Protein AF-A0A7S3S492-F1 (afdb_monomer)

InterPro domains:
  IPR001537 tRNA/rRNA methyltransferase, SpoU type [PF00588] (1-42)
  IPR029026 tRNA (guanine-N1-)-methyltransferase, N-terminal [G3DSA:3.40.1280.10] (1-70)
  IPR029028 Alpha/beta knot methyltransferases [SSF75217] (1-48)
  IPR051259 Ribosomal RNA Methyltransferase [PTHR43191] (1-69)

Sequence (103 aa):
GNEGQGLTPPQLAVCDEFVYVPQHSPATASLNVNAACAIVLHHF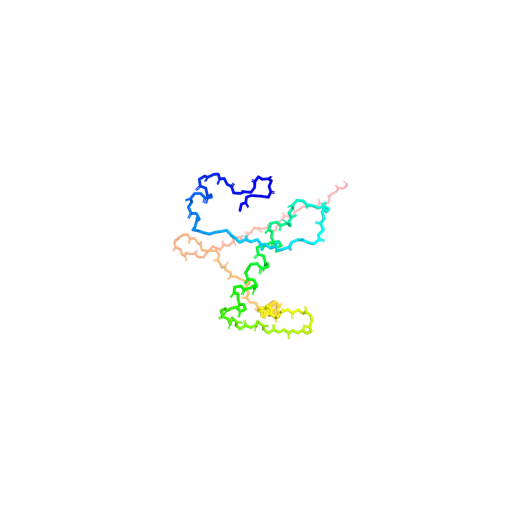ATWAAFPEAPREGAKFITEISTSHLPHSRVGLRQMRSLNPDGSVVQRGKQDESGDSDDE

Foldseek 3Di:
DDQPPPDDPVRVVPDPDDDDDDDDDPPDPDDDPVVRVVVVVVVVCVVVVPDDADDDPPDGDDDDPPVPPPPPVPDPPDPFDADPVRHGDDDDDDDDDDDDDDD

Organism: NCBI:txid141414

Mean predicted aligned error: 16.37 Å

pLDDT: mean 78.25, std 21.81, range [37.38, 98.31]

Secondary structure (DSSP, 8-state):
-BTTTBS-HHHHHT-S---------SS-SS--HHHHHHHHHHHHHHHTTPPPPPEETTEE-----GGGS-----S----PPBPTTS-B---PPPPP-------

Solvent-accessible surface area (backbone atoms only — not comparable to full-atom values): 7481 Å² total; per-residue (Å²): 101,52,85,90,77,42,61,52,71,75,62,54,72,74,48,93,74,88,87,80,84,90,78,95,62,85,90,53,99,67,72,57,62,66,60,52,49,51,51,54,51,50,53,49,38,60,75,69,64,58,81,79,77,61,65,60,90,97,43,72,70,67,83,82,74,75,81,74,62,76,84,68,91,73,84,88,90,75,84,76,59,56,47,98,87,68,48,73,69,77,81,75,88,79,80,93,76,88,85,79,90,85,136

Structure (mmCIF, N/CA/C/O backbone):
data_AF-A0A7S3S492-F1
#
_entry.id   AF-A0A7S3S492-F1
#
loop_
_atom_site.group_PDB
_atom_site.id
_atom_site.type_symbol
_atom_site.label_atom_id
_atom_site.label_alt_id
_atom_site.label_comp_id
_atom_site.label_asym_id
_atom_site.label_entity_id
_atom_site.label_seq_id
_atom_site.pdbx_PDB_ins_code
_atom_site.Cartn_x
_atom_site.Cartn_y
_atom_site.Cartn_z
_atom_site.occupancy
_atom_site.B_iso_or_equiv
_atom_site.auth_seq_id
_atom_site.auth_comp_id
_atom_site.auth_asym_id
_atom_site.auth_atom_id
_atom_site.pdbx_PDB_model_num
ATOM 1 N N . GLY A 1 1 ? 7.580 -5.913 -5.052 1.00 88.12 1 GLY A N 1
ATOM 2 C CA . GLY A 1 1 ? 8.867 -5.932 -5.771 1.00 88.12 1 GLY A CA 1
ATOM 3 C C . GLY A 1 1 ? 9.998 -5.777 -4.784 1.00 88.12 1 GLY A C 1
ATOM 4 O O . GLY A 1 1 ? 9.731 -5.438 -3.636 1.00 88.12 1 GLY A O 1
ATOM 5 N N . ASN A 1 2 ? 11.231 -6.038 -5.203 1.00 91.94 2 ASN A N 1
ATOM 6 C CA . ASN A 1 2 ? 12.395 -5.706 -4.385 1.00 91.94 2 ASN A CA 1
ATOM 7 C C . ASN A 1 2 ? 12.610 -4.174 -4.360 1.00 91.94 2 ASN A C 1
ATOM 9 O O . ASN A 1 2 ? 12.076 -3.459 -5.206 1.00 91.94 2 ASN A O 1
ATOM 13 N N . GLU A 1 3 ? 13.361 -3.662 -3.383 1.00 92.06 3 GLU A N 1
ATOM 14 C CA . GLU A 1 3 ? 13.536 -2.210 -3.193 1.00 92.06 3 GLU A CA 1
ATOM 15 C C . GLU A 1 3 ? 14.336 -1.548 -4.329 1.00 92.06 3 GLU A C 1
ATOM 17 O O . GLU A 1 3 ? 14.063 -0.410 -4.691 1.00 92.06 3 GLU A O 1
ATOM 22 N N . 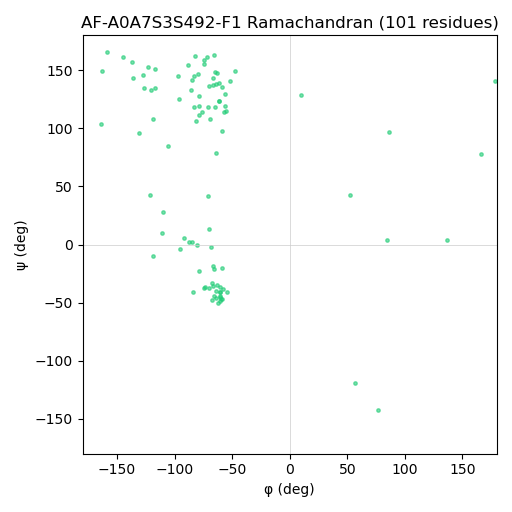GLY A 1 4 ? 15.297 -2.264 -4.924 1.00 90.50 4 GLY A N 1
ATOM 23 C CA . GLY A 1 4 ? 16.190 -1.699 -5.941 1.00 90.50 4 GLY A CA 1
ATOM 24 C C . GLY A 1 4 ? 15.635 -1.698 -7.368 1.00 90.50 4 GLY A C 1
ATOM 25 O O . GLY A 1 4 ? 15.851 -0.746 -8.110 1.00 90.50 4 GLY A O 1
ATOM 26 N N . GLN A 1 5 ? 14.961 -2.771 -7.781 1.00 92.88 5 GLN A N 1
ATOM 27 C CA . GLN A 1 5 ? 14.517 -2.993 -9.164 1.00 92.88 5 GLN A CA 1
ATOM 28 C C . GLN A 1 5 ? 12.991 -3.108 -9.300 1.00 92.88 5 GLN A C 1
ATOM 30 O O . GLN A 1 5 ? 12.479 -3.109 -10.416 1.00 92.88 5 GLN A O 1
ATOM 35 N N . GLY A 1 6 ? 12.247 -3.197 -8.196 1.00 94.31 6 GLY A N 1
ATOM 36 C CA . GLY A 1 6 ? 10.804 -3.386 -8.221 1.00 94.31 6 GLY A CA 1
ATOM 37 C C . GLY A 1 6 ? 10.397 -4.824 -8.553 1.00 94.31 6 GLY A C 1
ATOM 38 O O . GLY A 1 6 ? 10.957 -5.793 -8.036 1.00 94.31 6 GLY A O 1
ATOM 39 N N . LEU A 1 7 ? 9.313 -4.973 -9.315 1.00 96.00 7 LEU A N 1
ATOM 40 C CA . LEU A 1 7 ? 8.817 -6.277 -9.767 1.00 96.00 7 LEU A CA 1
ATOM 41 C C . LEU A 1 7 ? 9.543 -6.703 -11.044 1.00 96.00 7 LEU A C 1
ATOM 43 O O . LEU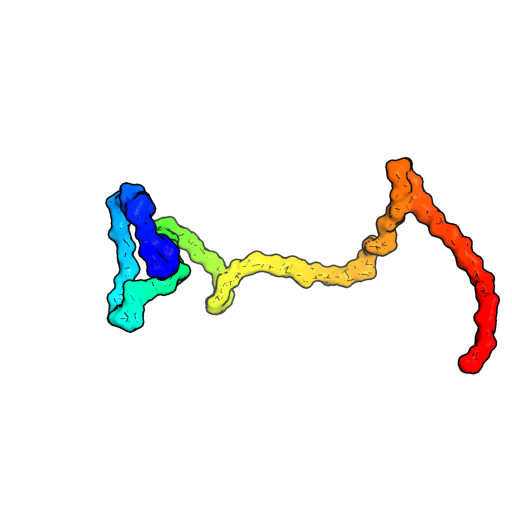 A 1 7 ? 9.803 -5.886 -11.925 1.00 96.00 7 LEU A O 1
ATOM 47 N N . THR A 1 8 ? 9.840 -7.993 -11.160 1.00 96.88 8 THR A N 1
ATOM 48 C CA . THR A 1 8 ? 10.411 -8.552 -12.390 1.00 96.88 8 THR A CA 1
ATOM 49 C C . THR A 1 8 ? 9.341 -8.664 -13.485 1.00 96.88 8 THR A C 1
ATOM 51 O O . THR A 1 8 ? 8.154 -8.752 -13.166 1.00 96.88 8 THR A O 1
ATOM 54 N N . PRO A 1 9 ? 9.710 -8.729 -14.779 1.00 97.50 9 PRO A N 1
ATOM 55 C CA . PRO A 1 9 ? 8.727 -8.887 -15.853 1.00 97.50 9 PRO A CA 1
ATOM 56 C C . PRO A 1 9 ? 7.795 -10.103 -15.684 1.00 97.50 9 PRO A C 1
ATOM 58 O O . PRO A 1 9 ? 6.592 -9.937 -15.872 1.00 97.50 9 PRO A O 1
ATOM 61 N N . PRO A 1 10 ? 8.270 -11.292 -15.249 1.00 97.62 10 PRO A N 1
ATOM 62 C CA . PRO A 1 10 ? 7.373 -12.406 -14.936 1.00 97.62 10 PRO A CA 1
ATOM 63 C C . PRO A 1 10 ? 6.406 -12.117 -13.781 1.00 97.62 10 PRO A C 1
ATOM 65 O O . PRO A 1 10 ? 5.270 -12.571 -13.819 1.00 97.62 10 PRO A O 1
ATOM 68 N N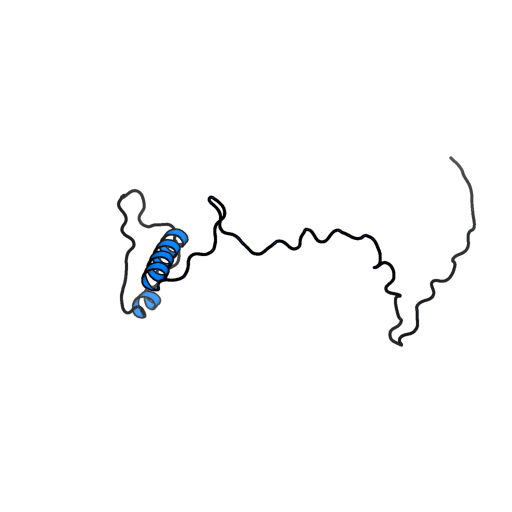 . GLN A 1 11 ? 6.832 -11.360 -12.762 1.00 97.00 11 GLN A N 1
ATOM 69 C CA . GLN A 1 11 ? 5.953 -10.961 -11.657 1.00 97.00 11 GLN A CA 1
ATOM 70 C C . GLN A 1 11 ? 4.901 -9.945 -12.105 1.00 97.00 11 GLN A C 1
ATOM 72 O O . GLN A 1 11 ? 3.766 -10.021 -11.659 1.00 97.00 11 GLN A O 1
ATOM 77 N N . LEU A 1 12 ? 5.260 -9.018 -12.996 1.00 97.06 12 LEU A N 1
ATOM 78 C CA . LEU A 1 12 ? 4.301 -8.094 -13.603 1.00 97.06 12 LEU A CA 1
ATOM 79 C C . LEU A 1 12 ? 3.272 -8.854 -14.452 1.00 97.06 12 LEU A C 1
ATOM 81 O O . LEU A 1 12 ? 2.090 -8.546 -14.399 1.00 97.06 12 LEU A O 1
ATOM 85 N N . ALA A 1 13 ? 3.708 -9.872 -15.197 1.00 97.75 13 ALA A N 1
ATOM 86 C CA . ALA A 1 13 ? 2.846 -10.629 -16.105 1.00 97.75 13 ALA A CA 1
ATOM 87 C C . ALA A 1 13 ? 1.750 -11.455 -15.407 1.00 97.75 13 ALA A C 1
ATOM 89 O O . ALA A 1 13 ? 0.794 -11.851 -16.067 1.00 97.75 13 ALA A O 1
ATOM 90 N N . VAL A 1 14 ? 1.885 -11.733 -14.105 1.00 97.56 14 VAL A N 1
ATOM 91 C CA . VAL A 1 14 ? 0.866 -12.456 -13.320 1.00 97.56 14 VAL A CA 1
ATOM 92 C C . VAL A 1 14 ? -0.090 -11.528 -12.565 1.00 97.56 14 VAL A C 1
ATOM 94 O O . VAL A 1 14 ? -0.996 -12.020 -11.901 1.00 97.56 14 VAL A O 1
ATOM 97 N N . CYS A 1 15 ? 0.118 -10.210 -12.610 1.00 96.88 15 CYS A N 1
ATOM 98 C CA . CYS A 1 15 ? -0.773 -9.247 -11.972 1.00 96.88 15 CYS A CA 1
ATOM 99 C C . CYS A 1 15 ? -1.937 -8.894 -12.904 1.00 96.88 15 CYS A C 1
ATOM 101 O O . CYS A 1 15 ? -1.712 -8.550 -14.062 1.00 96.88 15 CYS A O 1
ATOM 103 N N . ASP A 1 16 ? -3.162 -8.904 -12.377 1.00 97.75 16 ASP A N 1
ATOM 104 C CA . ASP A 1 16 ? -4.347 -8.452 -13.117 1.00 97.75 16 ASP A CA 1
ATOM 105 C C . ASP A 1 16 ? -4.391 -6.922 -13.244 1.00 97.75 16 ASP A C 1
ATOM 107 O O . ASP A 1 16 ? -4.768 -6.380 -14.281 1.00 97.75 16 ASP A O 1
ATOM 111 N N . GLU A 1 17 ? -3.965 -6.216 -12.192 1.00 96.38 17 GLU A N 1
ATOM 112 C CA . GLU A 1 17 ? -3.949 -4.756 -12.126 1.00 96.38 17 GLU A CA 1
ATOM 113 C C . GLU A 1 17 ? -2.748 -4.231 -11.328 1.00 96.38 17 GLU A C 1
ATOM 115 O O . GLU A 1 17 ? -2.143 -4.936 -10.514 1.00 96.38 17 GLU A O 1
ATOM 120 N N . PHE A 1 18 ? -2.430 -2.950 -11.539 1.00 95.94 18 PHE A N 1
ATOM 121 C CA . PHE A 1 18 ? -1.401 -2.227 -10.799 1.00 95.94 18 PHE A CA 1
ATOM 122 C C . PHE A 1 18 ? -1.998 -1.022 -10.083 1.00 95.94 18 PHE A C 1
ATOM 124 O O . PHE A 1 18 ? -2.708 -0.212 -10.677 1.00 95.94 18 PHE A O 1
ATOM 131 N N . VAL A 1 19 ? -1.643 -0.874 -8.810 1.00 94.56 19 VAL A N 1
ATOM 132 C CA . VAL A 1 19 ? -2.016 0.270 -7.976 1.00 94.56 19 VAL A CA 1
ATOM 133 C C . VAL A 1 19 ? -0.771 1.030 -7.541 1.00 94.56 19 VAL A C 1
ATOM 135 O O . VAL A 1 19 ? 0.307 0.455 -7.380 1.00 94.56 19 VAL A O 1
ATOM 138 N N . TYR A 1 20 ? -0.930 2.332 -7.323 1.00 95.06 20 TYR A N 1
ATOM 139 C CA . TYR A 1 20 ? 0.159 3.228 -6.953 1.00 95.06 20 TYR A CA 1
ATOM 140 C C . TYR A 1 20 ? -0.207 3.994 -5.687 1.00 95.06 20 TYR A C 1
ATOM 142 O O . TYR A 1 20 ? -1.311 4.525 -5.578 1.00 95.06 20 TYR A O 1
ATOM 150 N N . VAL A 1 21 ? 0.735 4.085 -4.746 1.00 96.00 21 VAL A N 1
ATOM 151 C CA . VAL A 1 21 ? 0.637 5.036 -3.633 1.00 96.00 21 VAL A CA 1
ATOM 152 C C . VAL A 1 21 ? 1.035 6.414 -4.173 1.00 96.00 21 VAL A C 1
ATOM 154 O O . VAL A 1 21 ? 2.163 6.550 -4.654 1.00 96.00 21 VAL A O 1
ATOM 157 N N . PRO A 1 22 ? 0.153 7.431 -4.130 1.00 95.19 22 PRO A N 1
ATOM 158 C CA . PRO A 1 22 ? 0.485 8.760 -4.628 1.00 95.19 22 PRO A CA 1
ATOM 159 C C . PRO A 1 22 ? 1.701 9.355 -3.914 1.00 95.19 22 PRO A C 1
ATOM 161 O O . PRO A 1 22 ? 1.806 9.309 -2.688 1.00 95.19 22 PRO A O 1
ATOM 164 N N . GLN A 1 23 ? 2.607 9.950 -4.689 1.00 93.62 23 GLN A N 1
ATOM 165 C CA . GLN A 1 23 ? 3.769 10.669 -4.179 1.00 93.62 23 GLN A CA 1
ATOM 166 C C . GLN A 1 23 ? 3.678 12.140 -4.591 1.00 93.62 23 GLN A C 1
ATOM 168 O O . GLN A 1 23 ? 3.384 12.457 -5.741 1.00 93.62 23 GLN A O 1
ATOM 173 N N . HIS A 1 24 ? 3.945 13.046 -3.650 1.00 94.38 24 HIS A N 1
ATOM 174 C CA . HIS A 1 24 ? 3.747 14.492 -3.836 1.00 94.38 24 HIS A CA 1
ATOM 175 C C . HIS A 1 24 ? 5.055 15.292 -3.902 1.00 94.38 24 HIS A C 1
ATOM 177 O O . HIS A 1 24 ? 5.043 16.518 -3.860 1.00 94.38 24 HIS A O 1
ATOM 183 N N . SER A 1 25 ? 6.192 14.605 -3.984 1.00 94.69 25 SER A N 1
ATOM 184 C CA . SER A 1 25 ? 7.520 15.210 -4.060 1.00 94.69 25 SER A CA 1
ATOM 185 C C . SER A 1 25 ? 8.359 14.489 -5.113 1.00 94.69 25 SER A C 1
ATOM 187 O O . SER A 1 25 ? 8.258 13.268 -5.204 1.00 94.69 25 SER A O 1
ATOM 189 N N . PRO A 1 26 ? 9.215 15.194 -5.873 1.00 95.12 26 PRO A N 1
ATOM 190 C CA . PRO A 1 26 ? 10.148 14.577 -6.814 1.00 95.12 26 PRO A CA 1
ATOM 191 C C . PRO A 1 26 ? 11.464 14.113 -6.159 1.00 95.12 26 PRO A C 1
ATOM 193 O O . PRO A 1 26 ? 12.359 13.656 -6.861 1.00 95.12 26 PRO A O 1
ATOM 196 N N . ALA A 1 27 ? 11.626 14.255 -4.837 1.00 95.50 27 ALA A N 1
ATOM 197 C CA . ALA A 1 27 ? 12.901 14.000 -4.151 1.00 95.50 27 ALA A CA 1
ATOM 198 C C . ALA A 1 27 ? 13.368 12.530 -4.189 1.00 95.50 27 ALA A C 1
ATOM 200 O O . ALA A 1 27 ? 14.548 12.253 -3.995 1.00 95.50 27 ALA A O 1
ATOM 201 N N . THR A 1 28 ? 12.452 11.590 -4.421 1.00 94.38 28 THR A N 1
ATOM 202 C CA . THR A 1 28 ? 12.731 1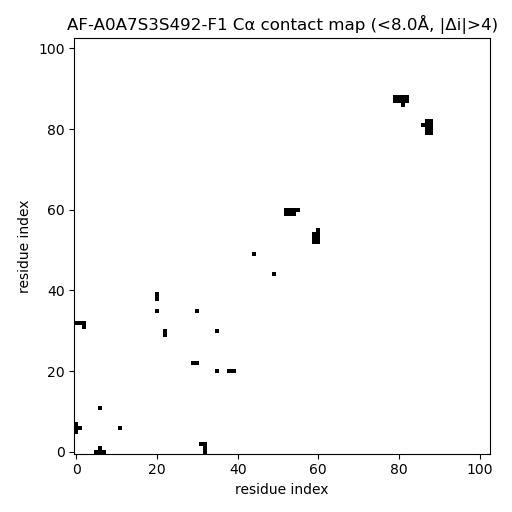0.157 -4.572 1.00 94.38 28 THR A CA 1
ATOM 203 C C . THR A 1 28 ? 11.916 9.600 -5.735 1.00 94.38 28 THR A C 1
ATOM 205 O O . THR A 1 28 ? 10.889 10.167 -6.102 1.00 94.38 28 THR A O 1
ATOM 208 N N . ALA A 1 29 ? 12.347 8.484 -6.316 1.00 93.25 29 ALA A N 1
ATOM 209 C CA . ALA A 1 29 ? 11.568 7.778 -7.331 1.00 93.25 29 ALA A CA 1
ATOM 210 C C . ALA A 1 29 ? 10.443 6.919 -6.726 1.00 93.25 29 ALA A C 1
ATOM 212 O O . ALA A 1 29 ? 9.488 6.585 -7.421 1.00 93.25 29 ALA A O 1
ATOM 213 N N . SER A 1 30 ? 10.564 6.530 -5.452 1.00 94.81 30 SER A N 1
ATOM 214 C CA . SER A 1 30 ? 9.574 5.698 -4.763 1.00 94.81 30 SER A CA 1
ATOM 215 C C . SER A 1 30 ? 9.662 5.819 -3.240 1.00 94.81 30 SER A C 1
ATOM 217 O O . SER A 1 30 ? 10.647 6.317 -2.684 1.00 94.81 30 SER A O 1
ATOM 219 N N . LEU A 1 31 ? 8.618 5.344 -2.560 1.00 94.81 31 LEU A N 1
ATOM 220 C CA . LEU A 1 31 ? 8.624 5.140 -1.115 1.00 94.81 31 LEU A CA 1
ATOM 221 C C . LEU A 1 31 ? 9.456 3.908 -0.747 1.00 94.81 31 LEU A C 1
ATOM 223 O O . LEU A 1 31 ? 9.553 2.955 -1.519 1.00 94.81 31 LEU A O 1
ATOM 227 N N . ASN A 1 32 ? 9.971 3.888 0.483 1.00 95.00 32 ASN A N 1
ATOM 228 C CA . ASN A 1 32 ? 10.515 2.667 1.069 1.00 95.00 32 ASN A CA 1
ATOM 229 C C . ASN A 1 32 ? 9.496 1.516 0.965 1.00 95.00 32 ASN A C 1
ATOM 231 O O . ASN A 1 32 ? 8.297 1.707 1.193 1.00 95.00 32 ASN A O 1
ATOM 235 N N . VAL A 1 33 ? 9.986 0.311 0.666 1.00 95.88 33 VAL A N 1
ATOM 236 C CA . VAL A 1 33 ? 9.134 -0.857 0.400 1.00 95.88 33 VAL A CA 1
ATOM 237 C C . VAL A 1 33 ? 8.199 -1.196 1.569 1.00 95.88 33 VAL A C 1
ATOM 239 O O . VAL A 1 33 ? 7.029 -1.510 1.345 1.00 95.88 33 VAL A O 1
ATOM 242 N N . ASN A 1 34 ? 8.663 -1.056 2.816 1.00 96.88 34 ASN A N 1
ATOM 243 C CA . ASN A 1 34 ? 7.839 -1.319 3.996 1.00 96.88 34 ASN A CA 1
ATOM 244 C C . ASN A 1 34 ? 6.799 -0.217 4.211 1.00 96.88 34 ASN A C 1
ATOM 246 O O . ASN A 1 34 ? 5.673 -0.520 4.594 1.00 96.88 34 ASN A O 1
ATOM 250 N N . ALA A 1 35 ? 7.139 1.044 3.924 1.00 96.00 35 ALA A N 1
ATOM 251 C CA . ALA A 1 35 ? 6.182 2.148 3.987 1.00 96.00 35 ALA A CA 1
ATOM 252 C C . ALA A 1 35 ? 5.053 1.976 2.956 1.00 96.00 35 ALA A C 1
ATOM 254 O O . ALA A 1 35 ? 3.880 2.094 3.307 1.00 96.00 35 ALA A O 1
ATOM 255 N N . ALA A 1 36 ? 5.388 1.625 1.709 1.00 96.44 36 ALA A N 1
ATOM 256 C CA . ALA A 1 36 ? 4.394 1.331 0.676 1.00 96.44 36 ALA A CA 1
ATOM 257 C C . ALA A 1 36 ? 3.493 0.147 1.075 1.00 96.44 36 ALA A C 1
ATOM 259 O O . ALA A 1 36 ? 2.271 0.239 0.974 1.00 96.44 36 ALA A O 1
ATOM 260 N N . CYS A 1 37 ? 4.087 -0.934 1.594 1.00 96.62 37 CYS A N 1
ATOM 261 C CA . CYS A 1 37 ? 3.351 -2.099 2.089 1.00 96.62 37 CYS A CA 1
ATOM 262 C C . CYS A 1 37 ? 2.391 -1.733 3.235 1.00 96.62 37 CYS A C 1
ATOM 264 O O . CYS A 1 37 ? 1.215 -2.092 3.193 1.00 96.62 37 CYS A O 1
ATOM 266 N N . ALA A 1 38 ? 2.860 -0.967 4.226 1.00 97.81 38 ALA A N 1
ATOM 267 C CA . ALA A 1 38 ? 2.050 -0.546 5.366 1.00 97.81 38 ALA A CA 1
ATOM 268 C C . ALA A 1 38 ? 0.827 0.282 4.942 1.00 97.81 38 ALA A C 1
ATOM 270 O O . ALA A 1 38 ? -0.263 0.058 5.461 1.00 97.81 38 ALA A O 1
ATOM 271 N N . ILE A 1 39 ? 0.981 1.189 3.970 1.00 97.75 39 ILE A N 1
ATOM 272 C CA . ILE A 1 39 ? -0.132 1.978 3.423 1.00 97.75 39 ILE A CA 1
ATOM 273 C C . ILE A 1 39 ? -1.164 1.058 2.766 1.00 97.75 39 ILE A C 1
ATOM 275 O O . ILE A 1 39 ? -2.346 1.134 3.095 1.00 97.75 39 ILE A O 1
ATOM 279 N N . VAL A 1 40 ? -0.727 0.153 1.884 1.00 97.00 40 VAL A N 1
ATOM 280 C CA . VAL A 1 40 ? -1.629 -0.784 1.193 1.00 97.00 40 VAL A CA 1
ATOM 281 C C . VAL A 1 40 ? -2.402 -1.644 2.196 1.00 97.00 40 VAL A C 1
ATOM 283 O O . VAL A 1 40 ? -3.626 -1.745 2.105 1.00 97.00 40 VAL A O 1
ATOM 286 N N . LEU A 1 41 ? -1.717 -2.212 3.191 1.00 97.19 41 LEU A N 1
ATOM 287 C CA . LEU A 1 41 ? -2.354 -3.034 4.220 1.00 97.19 41 LEU A CA 1
ATOM 288 C C . LEU A 1 41 ? -3.301 -2.226 5.115 1.00 97.19 41 LEU A C 1
ATOM 290 O O . LEU A 1 41 ? -4.355 -2.733 5.490 1.00 97.19 41 LEU A O 1
ATOM 294 N N . HIS A 1 42 ? -2.975 -0.970 5.425 1.00 97.62 42 HIS A N 1
ATOM 295 C CA . HIS A 1 42 ? -3.855 -0.090 6.193 1.00 97.62 42 HIS A CA 1
ATOM 296 C C . HIS A 1 42 ? -5.146 0.247 5.430 1.00 97.62 42 HIS A C 1
ATOM 298 O O . HIS A 1 42 ? -6.239 0.165 5.997 1.00 97.62 42 HIS A O 1
ATOM 304 N N . HIS A 1 43 ? -5.044 0.563 4.135 1.00 97.56 43 HIS A N 1
ATOM 305 C CA . HIS A 1 43 ? -6.213 0.764 3.274 1.00 97.56 43 HIS A CA 1
ATOM 306 C C . HIS A 1 43 ? -7.071 -0.501 3.185 1.00 97.56 43 HIS A C 1
ATOM 308 O O . HIS A 1 43 ? -8.292 -0.419 3.326 1.00 97.56 43 HIS A O 1
ATOM 314 N N . PHE A 1 44 ? -6.441 -1.666 3.013 1.00 97.06 44 PHE A N 1
ATOM 315 C CA . PHE A 1 44 ? -7.141 -2.947 2.998 1.00 97.06 44 PHE A CA 1
ATOM 316 C C . PHE A 1 44 ? -7.870 -3.221 4.321 1.00 97.06 44 PHE A C 1
ATOM 318 O O . PHE A 1 44 ? -9.059 -3.521 4.303 1.00 97.06 44 PHE A O 1
ATOM 325 N N . ALA A 1 45 ? -7.199 -3.058 5.465 1.00 98.06 45 ALA A N 1
ATOM 326 C CA . ALA A 1 45 ? -7.796 -3.255 6.786 1.00 98.06 45 ALA A CA 1
ATOM 327 C C . ALA A 1 45 ? -8.981 -2.307 7.039 1.00 98.06 45 ALA A C 1
ATOM 329 O O . ALA A 1 45 ? -9.976 -2.713 7.635 1.00 98.06 45 ALA A O 1
ATOM 330 N N . THR A 1 46 ? -8.894 -1.067 6.545 1.00 97.69 46 THR A N 1
ATOM 331 C CA . THR A 1 46 ? -9.973 -0.072 6.639 1.00 97.69 46 THR A CA 1
ATOM 332 C C . THR A 1 46 ? -11.174 -0.476 5.785 1.00 97.69 46 THR A C 1
ATOM 334 O O . THR A 1 46 ? -12.301 -0.472 6.273 1.00 97.69 46 THR A O 1
ATOM 337 N N . TRP A 1 47 ? -10.943 -0.875 4.529 1.00 97.56 47 TRP A N 1
ATOM 338 C CA . TRP A 1 47 ? -11.988 -1.384 3.632 1.00 97.56 47 TRP A CA 1
ATOM 339 C C . TRP A 1 47 ? -12.655 -2.652 4.183 1.00 97.56 47 TRP A C 1
ATOM 341 O O . TRP A 1 47 ? -13.876 -2.783 4.126 1.00 97.56 47 TRP A O 1
ATOM 351 N N . ALA A 1 48 ? -11.863 -3.554 4.765 1.00 98.31 48 ALA A N 1
ATOM 352 C CA . ALA A 1 48 ? -12.332 -4.799 5.366 1.00 98.31 48 ALA A CA 1
ATOM 353 C C . ALA A 1 48 ? -12.914 -4.626 6.784 1.00 98.31 48 ALA A C 1
ATOM 355 O O . ALA A 1 48 ? -13.337 -5.615 7.381 1.00 98.31 48 ALA A O 1
ATOM 356 N N . ALA A 1 49 ? -12.926 -3.403 7.329 1.00 97.75 49 ALA A N 1
ATOM 357 C CA . ALA A 1 49 ? -13.411 -3.079 8.672 1.00 97.75 49 ALA A CA 1
ATOM 358 C C . ALA A 1 49 ? -12.793 -3.947 9.788 1.00 97.75 49 ALA A C 1
ATOM 360 O O . ALA A 1 49 ? -13.485 -4.408 10.699 1.00 97.75 49 ALA A O 1
ATOM 361 N N . PHE A 1 50 ? -11.480 -4.182 9.723 1.00 97.38 50 PHE A N 1
ATOM 362 C CA . PHE A 1 50 ? -10.781 -4.908 10.782 1.00 97.38 50 PHE A CA 1
ATOM 363 C C . PHE A 1 50 ? -10.837 -4.120 12.102 1.00 97.38 50 PHE A C 1
ATOM 365 O O . PHE A 1 50 ? -10.653 -2.900 12.090 1.00 97.38 50 PHE A O 1
ATOM 372 N N . PRO A 1 51 ? -11.074 -4.788 13.248 1.00 95.50 51 PRO A N 1
ATOM 373 C CA . PRO A 1 51 ? -11.109 -4.111 14.535 1.00 95.50 51 PRO A CA 1
ATOM 374 C C . PRO A 1 51 ? -9.718 -3.581 14.903 1.00 95.50 51 PRO A C 1
ATOM 376 O O . PRO A 1 51 ? -8.713 -4.278 14.750 1.00 95.50 51 PRO A O 1
ATOM 379 N N . GLU A 1 52 ? -9.659 -2.352 15.419 1.00 93.81 52 GLU A N 1
ATOM 380 C CA . GLU A 1 52 ? -8.417 -1.795 15.958 1.00 93.81 52 GLU A CA 1
ATOM 381 C C . GLU A 1 52 ? -8.046 -2.521 17.262 1.00 93.81 52 GLU A C 1
ATOM 383 O O . GLU A 1 52 ? -8.896 -2.772 18.122 1.00 93.81 52 GLU A O 1
ATOM 388 N N . ALA A 1 53 ? -6.766 -2.865 17.417 1.00 94.06 53 ALA A N 1
ATOM 389 C CA . ALA A 1 53 ? -6.254 -3.423 18.662 1.00 94.06 53 ALA A CA 1
ATOM 390 C C . ALA A 1 53 ? -6.343 -2.385 19.801 1.00 94.06 53 ALA A C 1
ATOM 392 O O . ALA A 1 53 ? -6.198 -1.184 19.553 1.00 94.06 53 ALA A O 1
ATOM 393 N N . PRO A 1 54 ? -6.541 -2.810 21.061 1.00 95.00 54 PRO A N 1
ATOM 394 C CA . PRO A 1 54 ? -6.646 -1.880 22.176 1.00 95.00 54 PRO A CA 1
ATOM 395 C C . PRO A 1 54 ? -5.343 -1.094 22.382 1.00 95.00 54 PRO A C 1
ATOM 397 O O . PRO A 1 54 ? -4.236 -1.588 22.139 1.00 95.00 54 PRO A O 1
ATOM 400 N N . ARG A 1 55 ? -5.484 0.151 22.845 1.00 95.44 55 ARG A N 1
ATOM 401 C CA . ARG A 1 55 ? -4.384 1.108 23.012 1.00 95.44 55 ARG A CA 1
ATOM 402 C C . ARG A 1 55 ? -4.350 1.682 24.417 1.00 95.44 55 ARG A C 1
ATOM 404 O O . ARG A 1 55 ? -5.389 1.957 25.009 1.00 95.44 55 ARG A O 1
ATOM 411 N N . GLU A 1 56 ? -3.140 1.942 24.894 1.00 95.38 56 GLU A N 1
ATOM 412 C CA . GLU A 1 56 ? -2.874 2.726 26.095 1.00 95.38 56 GLU A CA 1
ATOM 413 C C . GLU A 1 56 ? -2.038 3.951 25.697 1.00 95.38 56 GLU A C 1
ATOM 415 O O . GLU A 1 56 ? -0.872 3.851 25.297 1.00 95.38 56 GLU A O 1
ATOM 420 N N . GLY A 1 57 ? -2.668 5.128 25.714 1.00 93.75 57 GLY A N 1
ATOM 421 C CA . GLY A 1 57 ? -2.073 6.352 25.180 1.00 93.75 57 GLY A CA 1
ATOM 422 C C . GLY A 1 57 ? -1.672 6.209 23.703 1.00 93.75 57 GLY A C 1
ATOM 423 O O . GLY A 1 57 ? -2.503 5.966 22.828 1.00 93.75 57 GLY A O 1
ATOM 424 N N . ALA A 1 58 ? -0.378 6.372 23.413 1.00 94.75 58 ALA A N 1
ATOM 425 C CA . ALA A 1 58 ? 0.172 6.318 22.054 1.00 94.75 58 ALA A CA 1
ATOM 426 C C . ALA A 1 58 ? 0.666 4.921 21.619 1.00 94.75 58 ALA A C 1
ATOM 428 O O . ALA A 1 58 ? 1.264 4.806 20.551 1.00 94.75 58 ALA A O 1
ATOM 429 N N . LYS A 1 59 ? 0.457 3.868 22.423 1.00 94.25 59 LYS A N 1
ATOM 430 C CA . LYS A 1 59 ? 0.950 2.508 22.141 1.00 94.25 59 LYS A CA 1
ATOM 431 C C . LYS A 1 59 ? -0.187 1.487 22.112 1.00 94.25 59 LYS A C 1
ATOM 433 O O . LYS A 1 59 ? -1.203 1.670 22.776 1.00 94.25 59 LYS A O 1
ATOM 438 N N . PHE A 1 60 ? 0.005 0.410 21.354 1.00 93.81 60 PHE A N 1
ATOM 439 C CA . PHE A 1 60 ? -0.884 -0.754 21.363 1.00 93.81 60 PHE A CA 1
ATOM 440 C C . PHE A 1 60 ? -0.528 -1.697 22.510 1.00 93.81 60 PHE A C 1
ATOM 442 O O . PHE A 1 60 ? 0.649 -1.857 22.842 1.00 93.81 60 PHE A O 1
ATOM 449 N N . ILE A 1 61 ? -1.545 -2.323 23.097 1.00 94.12 61 ILE A N 1
ATOM 450 C CA . ILE A 1 61 ? -1.370 -3.315 24.156 1.00 94.12 61 ILE A CA 1
ATOM 451 C C . ILE A 1 61 ? -0.970 -4.641 23.503 1.00 94.12 61 ILE A C 1
ATOM 453 O O . ILE A 1 61 ? -1.759 -5.264 22.796 1.00 94.12 61 ILE A O 1
ATOM 457 N N . THR A 1 62 ? 0.268 -5.068 23.731 1.00 85.75 62 THR A N 1
ATOM 458 C CA . THR A 1 62 ? 0.733 -6.434 23.448 1.00 85.75 62 THR A CA 1
ATOM 459 C C . THR A 1 62 ? 0.474 -7.308 24.675 1.00 85.75 62 THR A C 1
ATOM 461 O O . THR A 1 62 ? 0.408 -6.771 25.779 1.00 85.75 62 THR A O 1
ATOM 464 N N . GLU A 1 63 ? 0.322 -8.626 24.518 1.00 78.88 63 GLU A N 1
ATOM 465 C CA . GLU A 1 63 ? -0.026 -9.522 25.633 1.00 78.88 63 GLU A CA 1
ATOM 466 C C . GLU A 1 63 ? 0.810 -9.312 26.908 1.00 78.88 63 GLU A C 1
ATOM 468 O O . GLU A 1 63 ? 1.981 -8.924 26.875 1.00 78.88 63 GLU A O 1
ATOM 473 N N . ILE A 1 64 ? 0.163 -9.584 28.044 1.00 61.72 64 ILE A N 1
ATOM 474 C CA . ILE A 1 64 ? 0.688 -9.412 29.398 1.00 61.72 64 ILE A CA 1
ATOM 475 C C . ILE A 1 64 ? 1.998 -10.189 29.530 1.00 61.72 64 ILE A C 1
ATOM 477 O O . ILE A 1 64 ? 2.015 -11.419 29.500 1.00 61.72 64 ILE A O 1
ATOM 481 N N . SER A 1 65 ? 3.098 -9.468 29.736 1.00 56.25 65 SER A N 1
ATOM 482 C CA . SER A 1 65 ? 4.365 -10.080 30.113 1.00 56.25 65 SER A CA 1
ATOM 483 C C . SER A 1 65 ? 4.174 -10.884 31.401 1.00 56.25 65 SER A C 1
ATOM 485 O O . SER A 1 65 ? 3.959 -10.326 32.477 1.00 56.25 65 SER A O 1
ATOM 487 N N . THR A 1 66 ? 4.318 -12.205 31.325 1.00 55.12 66 THR A N 1
ATOM 488 C CA . THR A 1 66 ? 4.376 -13.097 32.494 1.00 55.12 66 THR A CA 1
ATOM 489 C C . THR A 1 66 ? 5.674 -12.929 33.305 1.00 55.12 66 THR A C 1
ATOM 491 O O . THR A 1 66 ? 5.977 -13.746 34.173 1.00 55.12 66 THR A O 1
ATOM 494 N N . SER A 1 67 ? 6.454 -11.863 33.075 1.00 57.41 67 SER A N 1
ATOM 495 C CA . SER A 1 67 ? 7.730 -11.582 33.751 1.00 57.41 67 SER A CA 1
ATOM 496 C C . SER A 1 67 ? 7.608 -11.229 35.240 1.00 57.41 67 SER A C 1
ATOM 498 O O . SER A 1 67 ? 8.628 -11.032 35.897 1.00 57.41 67 SER A O 1
ATOM 500 N N . HIS A 1 68 ? 6.392 -11.154 35.786 1.00 49.91 68 HIS A N 1
ATOM 501 C CA . HIS A 1 68 ? 6.138 -10.925 37.212 1.00 49.91 68 HIS A CA 1
ATOM 502 C C . HIS A 1 68 ? 5.572 -12.144 37.945 1.00 49.91 68 HIS A C 1
ATOM 504 O O . HIS A 1 68 ? 4.915 -11.994 38.973 1.00 49.91 68 HIS A O 1
ATOM 510 N N . LEU A 1 69 ? 5.875 -13.365 37.495 1.00 49.09 69 LEU A N 1
ATOM 511 C CA . LEU A 1 69 ? 5.909 -14.465 38.456 1.00 49.09 69 LEU A CA 1
ATOM 512 C C . LEU A 1 69 ? 7.054 -14.163 39.438 1.00 49.09 69 LEU A C 1
ATOM 514 O O . LEU A 1 69 ? 8.205 -14.038 39.001 1.00 49.09 69 LEU A O 1
ATOM 518 N N . PRO A 1 70 ? 6.784 -13.988 40.747 1.00 46.19 70 PRO A N 1
ATOM 519 C CA . PRO A 1 70 ? 7.859 -13.852 41.708 1.00 46.19 70 PRO A CA 1
ATOM 520 C C . PRO A 1 70 ? 8.738 -15.090 41.563 1.00 46.19 70 PRO A C 1
ATOM 522 O O . PRO A 1 70 ? 8.243 -16.218 41.569 1.00 46.19 70 PRO A O 1
ATOM 525 N N . HIS A 1 71 ? 10.045 -14.877 41.416 1.00 49.78 71 HIS A N 1
ATOM 526 C CA . HIS A 1 71 ? 11.033 -15.935 41.558 1.00 49.78 71 HIS A CA 1
ATOM 527 C C . HIS A 1 71 ? 10.974 -16.421 43.011 1.00 49.78 71 HIS A C 1
ATOM 529 O O . HIS A 1 71 ? 11.801 -16.049 43.843 1.00 49.78 71 HIS A O 1
ATOM 535 N N . SER A 1 72 ? 9.978 -17.244 43.334 1.00 50.41 72 SER A N 1
ATOM 536 C CA . SER A 1 72 ? 10.030 -18.121 44.486 1.00 50.41 72 SER A CA 1
ATOM 537 C C . SER A 1 72 ? 11.248 -19.009 44.266 1.00 50.41 72 SER A C 1
ATOM 539 O O . SER A 1 72 ? 11.218 -19.985 43.519 1.00 50.41 72 SER A O 1
ATOM 541 N N . ARG A 1 73 ? 12.367 -18.636 44.890 1.00 49.53 73 ARG A N 1
ATOM 542 C CA . ARG A 1 73 ? 13.580 -19.452 45.019 1.00 49.53 73 ARG A CA 1
ATOM 543 C C . ARG A 1 73 ? 13.348 -20.613 45.993 1.00 49.53 73 ARG A C 1
ATOM 545 O O . ARG A 1 73 ? 14.201 -20.912 46.822 1.00 49.53 73 ARG A O 1
ATOM 552 N N . VAL A 1 74 ? 12.195 -21.268 45.916 1.00 53.00 74 VAL A N 1
ATOM 553 C CA . VAL A 1 74 ? 11.844 -22.397 46.769 1.00 53.00 74 VAL A CA 1
ATOM 554 C C . VAL A 1 74 ? 11.338 -23.516 45.865 1.00 53.00 74 VAL A C 1
ATOM 556 O O . VAL A 1 74 ? 10.175 -23.527 45.478 1.00 53.00 74 VAL A O 1
ATOM 559 N N . GLY A 1 75 ? 12.229 -24.454 45.516 1.00 47.81 75 GLY A N 1
ATOM 560 C CA . GLY A 1 75 ? 11.779 -25.826 45.252 1.00 47.81 75 GLY A CA 1
ATOM 561 C C . GLY A 1 75 ? 12.307 -26.616 44.052 1.00 47.81 75 GLY A C 1
ATOM 562 O O . GLY A 1 75 ? 11.853 -27.741 43.905 1.00 47.81 75 GLY A O 1
ATOM 563 N N . LEU A 1 76 ? 13.251 -26.147 43.223 1.00 46.38 76 LEU A N 1
ATOM 564 C CA . LEU A 1 76 ? 13.809 -26.987 42.134 1.00 46.38 76 LEU A CA 1
ATOM 565 C C . LEU A 1 76 ? 15.337 -27.187 42.203 1.00 46.38 76 LEU A C 1
ATOM 567 O O . LEU A 1 76 ? 16.047 -27.166 41.203 1.00 46.38 76 LEU A O 1
ATOM 571 N N . ARG A 1 77 ? 15.865 -27.436 43.407 1.00 47.66 77 ARG A N 1
ATOM 572 C CA . ARG A 1 77 ? 17.156 -28.124 43.591 1.00 47.66 77 ARG A CA 1
ATOM 573 C C . ARG A 1 77 ? 16.896 -29.551 44.074 1.00 47.66 77 ARG A C 1
ATOM 575 O O . ARG A 1 77 ? 16.918 -29.785 45.271 1.00 47.66 77 ARG A O 1
ATOM 582 N N . GLN A 1 78 ? 16.644 -30.470 43.143 1.00 53.16 78 GLN A N 1
ATOM 583 C CA . GLN A 1 78 ? 17.031 -31.896 43.178 1.00 53.16 78 GLN A CA 1
ATOM 584 C C . GLN A 1 78 ? 16.253 -32.661 42.097 1.00 53.16 78 GLN A C 1
ATOM 586 O O . GLN A 1 78 ? 15.323 -33.404 42.388 1.00 53.16 78 GLN A O 1
ATOM 591 N N . MET A 1 79 ? 16.671 -32.546 40.835 1.00 47.66 79 MET A N 1
ATOM 592 C CA . MET A 1 79 ? 16.551 -33.718 39.966 1.00 47.66 79 MET A CA 1
ATOM 593 C C . MET A 1 79 ? 17.752 -34.607 40.279 1.00 47.66 79 MET A C 1
ATOM 595 O O . MET A 1 79 ? 18.896 -34.256 39.992 1.00 47.66 79 MET A O 1
ATOM 599 N N . ARG A 1 80 ? 17.494 -35.716 40.980 1.00 56.81 80 ARG A N 1
ATOM 600 C CA . ARG A 1 80 ? 18.479 -36.780 41.186 1.00 56.81 80 ARG A CA 1
ATOM 601 C C . ARG A 1 80 ? 18.843 -37.325 39.806 1.00 56.81 80 ARG A C 1
ATOM 603 O O . ARG A 1 80 ? 17.954 -37.722 39.062 1.00 56.81 80 ARG A O 1
ATOM 610 N N . SER A 1 81 ? 20.129 -37.312 39.466 1.00 59.72 81 SER A N 1
ATOM 611 C CA . SER A 1 81 ? 20.615 -38.030 38.289 1.00 59.72 81 SER A CA 1
ATOM 612 C C . SER A 1 81 ? 20.327 -39.516 38.504 1.00 59.72 81 SER A C 1
ATOM 614 O O . SER A 1 81 ? 20.688 -4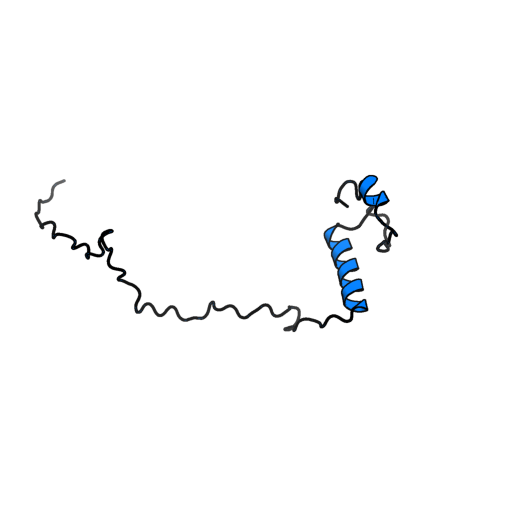0.091 39.536 1.00 59.72 81 SER A O 1
ATOM 616 N N . LEU A 1 82 ? 19.591 -40.087 37.556 1.00 57.50 82 LEU A N 1
ATOM 617 C CA . LEU A 1 82 ? 19.332 -41.513 37.465 1.00 57.50 82 LEU A CA 1
ATOM 618 C C . LEU A 1 82 ? 20.321 -42.107 36.463 1.00 57.50 82 LEU A C 1
ATOM 620 O O . LEU A 1 82 ? 20.664 -41.465 35.467 1.00 57.50 82 LEU A O 1
ATOM 624 N N . ASN A 1 83 ? 20.760 -43.330 36.723 1.00 58.75 83 ASN A N 1
ATOM 625 C CA . ASN A 1 83 ? 21.370 -44.171 35.706 1.00 58.75 83 ASN A CA 1
ATOM 626 C C . ASN A 1 83 ? 20.316 -44.535 34.635 1.00 58.75 83 ASN A C 1
ATOM 628 O O . ASN A 1 83 ? 19.113 -44.425 34.892 1.00 58.75 83 ASN A O 1
ATOM 632 N N . PRO A 1 84 ? 20.724 -45.008 33.444 1.00 58.75 84 PRO A N 1
ATOM 633 C CA . PRO A 1 84 ? 19.797 -45.429 32.386 1.00 58.75 84 PRO A CA 1
ATOM 634 C C . PRO A 1 84 ? 18.827 -46.551 32.797 1.00 58.75 84 PRO A C 1
ATOM 636 O O . PRO A 1 84 ? 17.789 -46.724 32.167 1.00 58.75 84 PRO A O 1
ATOM 639 N N . ASP A 1 85 ? 19.156 -47.298 33.853 1.00 61.44 85 ASP A N 1
ATOM 640 C CA . ASP A 1 85 ? 18.327 -48.352 34.451 1.00 61.44 85 ASP A CA 1
ATOM 641 C C . ASP A 1 85 ? 17.345 -47.836 35.525 1.00 61.44 85 ASP A C 1
ATOM 643 O O . ASP A 1 85 ? 16.615 -48.618 36.131 1.00 61.44 85 ASP A O 1
ATOM 647 N N . GLY A 1 86 ? 17.314 -46.521 35.771 1.00 51.88 86 GLY A N 1
ATOM 648 C CA . GLY A 1 86 ? 16.425 -45.877 36.738 1.00 51.88 86 GLY A CA 1
ATOM 649 C C . GLY A 1 86 ? 16.928 -45.867 38.186 1.00 51.88 86 GLY A C 1
ATOM 650 O O . GLY A 1 86 ? 16.216 -45.379 39.064 1.00 51.88 86 GLY A O 1
ATOM 651 N N . SER A 1 87 ? 18.137 -46.358 38.470 1.00 62.34 87 SER A N 1
ATOM 652 C CA . SER A 1 87 ? 18.726 -46.293 39.815 1.00 62.34 87 SER A CA 1
ATOM 653 C C . SER A 1 87 ? 19.331 -44.912 40.129 1.00 62.34 87 SER A C 1
ATOM 655 O O . SER A 1 87 ? 19.830 -44.216 39.247 1.00 62.34 87 SER A O 1
ATOM 657 N N . VAL A 1 88 ? 19.277 -44.474 41.395 1.00 67.81 88 VAL A N 1
ATOM 658 C CA . VAL A 1 88 ? 19.778 -43.151 41.830 1.00 67.81 88 VAL A CA 1
ATOM 659 C C . VAL A 1 88 ? 21.301 -43.164 41.976 1.00 67.81 88 VAL A C 1
ATOM 661 O O . VAL A 1 88 ? 21.836 -43.969 42.737 1.00 67.81 88 VAL A O 1
ATOM 664 N N . VAL A 1 89 ? 21.996 -42.214 41.339 1.00 62.09 89 VAL A N 1
ATOM 665 C CA . VAL A 1 89 ? 23.453 -42.056 41.477 1.00 62.09 89 VAL A CA 1
ATOM 666 C C . VAL A 1 89 ? 23.800 -41.555 42.885 1.00 62.09 89 VAL A C 1
ATOM 668 O O . VAL A 1 89 ? 23.567 -40.391 43.224 1.00 62.09 89 VAL A O 1
ATOM 671 N N . GLN A 1 90 ? 24.371 -42.427 43.722 1.00 58.94 90 GLN A N 1
ATOM 672 C CA . GLN A 1 90 ? 24.956 -42.040 45.008 1.00 58.94 90 GLN A CA 1
ATOM 673 C C . GLN A 1 90 ? 26.381 -41.522 44.789 1.00 58.94 90 GLN A C 1
ATOM 675 O O . GLN A 1 90 ? 27.255 -42.243 44.315 1.00 58.94 90 GLN A O 1
ATOM 680 N N . ARG A 1 91 ? 26.623 -40.252 45.127 1.00 54.41 91 ARG A N 1
ATOM 681 C CA . ARG A 1 91 ? 27.965 -39.661 45.083 1.00 54.41 91 ARG A CA 1
ATOM 682 C C . ARG A 1 91 ? 28.751 -40.167 46.297 1.00 54.41 91 ARG A C 1
ATOM 684 O O . ARG A 1 91 ? 28.367 -39.872 47.427 1.00 54.41 91 ARG A O 1
ATOM 691 N N . GLY A 1 92 ? 29.803 -40.951 46.063 1.00 42.34 92 GLY A N 1
ATOM 692 C CA . GLY A 1 92 ? 30.708 -41.421 47.113 1.00 42.34 92 GLY A CA 1
ATOM 693 C C . GLY A 1 92 ? 31.409 -40.254 47.815 1.00 42.34 92 GLY A C 1
ATOM 694 O O . GLY A 1 92 ? 31.796 -39.281 47.167 1.00 42.34 92 GLY A O 1
ATOM 695 N N . LYS A 1 93 ? 31.539 -40.353 49.143 1.00 46.19 93 LYS A N 1
ATOM 696 C CA . LYS A 1 93 ? 32.432 -39.524 49.964 1.00 46.19 93 LYS A CA 1
ATOM 697 C C . LYS A 1 93 ? 33.852 -39.677 49.408 1.00 46.19 93 LYS A C 1
ATOM 699 O O . LYS A 1 93 ? 34.350 -40.795 49.370 1.00 46.19 93 LYS A O 1
ATOM 704 N N . GLN A 1 94 ? 34.466 -38.586 48.960 1.00 43.16 94 GLN A N 1
ATOM 705 C CA . GLN A 1 94 ? 35.920 -38.513 48.862 1.00 43.16 94 GLN A CA 1
ATOM 706 C C . GLN A 1 94 ? 36.422 -37.835 50.129 1.00 43.16 94 GLN A C 1
ATOM 708 O O . GLN A 1 94 ? 35.913 -36.785 50.523 1.00 43.16 94 GLN A O 1
ATOM 713 N N . ASP A 1 95 ? 37.332 -38.547 50.777 1.00 37.38 95 ASP A N 1
ATOM 714 C CA . ASP A 1 95 ? 37.853 -38.320 52.110 1.00 37.38 95 ASP A CA 1
ATOM 715 C C . ASP A 1 95 ? 38.671 -37.028 52.225 1.00 37.38 95 ASP A C 1
ATOM 717 O O . ASP A 1 95 ? 39.398 -36.629 51.315 1.00 37.38 95 ASP A O 1
ATOM 721 N N . GLU A 1 96 ? 38.529 -36.385 53.383 1.00 46.81 96 GLU A N 1
ATOM 722 C CA . GLU A 1 96 ? 39.392 -35.313 53.865 1.00 46.81 96 GLU A CA 1
ATOM 723 C C . GLU A 1 96 ? 40.767 -35.883 54.257 1.00 46.81 96 GLU A C 1
ATOM 725 O O . GLU A 1 96 ? 40.875 -36.689 55.179 1.00 46.81 96 GLU A O 1
ATOM 73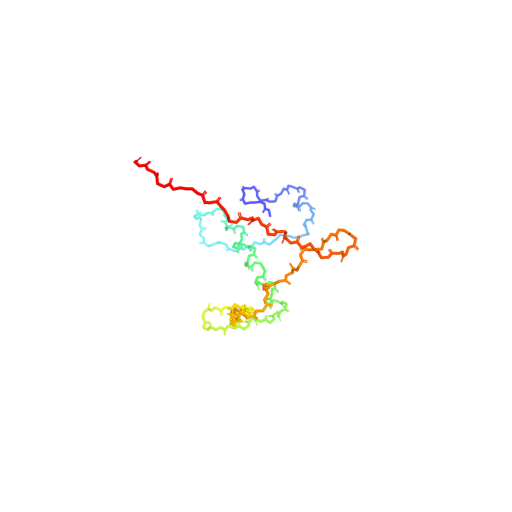0 N N . SER A 1 97 ? 41.819 -35.422 53.583 1.00 40.50 97 SER A N 1
ATOM 731 C CA . SER A 1 97 ? 43.213 -35.373 54.055 1.00 40.50 97 SER A CA 1
ATOM 732 C C . SER A 1 97 ? 43.933 -34.410 53.100 1.00 40.50 97 SER A C 1
ATOM 734 O O . SER A 1 97 ? 44.052 -34.716 51.918 1.00 40.50 97 SER A O 1
ATOM 736 N N . GLY A 1 98 ? 44.236 -33.161 53.446 1.00 41.69 98 GLY A N 1
ATOM 737 C CA . GLY A 1 98 ? 45.092 -32.763 54.554 1.00 41.69 98 GLY A CA 1
ATOM 738 C C . GLY A 1 98 ? 46.532 -32.766 54.047 1.00 41.69 98 GLY A C 1
ATOM 739 O O . GLY A 1 98 ? 47.114 -33.839 54.004 1.00 41.69 98 GLY A O 1
ATOM 740 N N . ASP A 1 99 ? 47.064 -31.610 53.639 1.00 41.16 99 ASP A N 1
ATOM 741 C CA . ASP A 1 99 ? 48.444 -31.238 53.972 1.00 41.16 99 ASP A CA 1
ATOM 742 C C . ASP A 1 99 ? 48.703 -29.738 53.762 1.00 41.16 99 ASP A C 1
ATOM 744 O O . ASP A 1 99 ? 48.052 -29.081 52.948 1.00 41.16 99 ASP A O 1
ATOM 748 N N . SER A 1 100 ? 49.605 -29.240 54.593 1.00 47.56 100 SER A N 1
ATOM 749 C CA . SER A 1 100 ? 49.866 -27.868 55.024 1.00 47.56 100 SER A CA 1
ATOM 750 C C . SER A 1 100 ? 50.714 -26.999 54.089 1.00 47.56 100 SER A C 1
ATOM 752 O O . SER A 1 100 ? 51.419 -27.501 53.220 1.00 47.56 100 SER A O 1
ATOM 754 N N . ASP A 1 101 ? 50.602 -25.689 54.339 1.00 45.31 101 ASP A N 1
ATOM 755 C CA . ASP A 1 101 ? 51.615 -24.617 54.314 1.00 45.31 101 ASP A CA 1
ATOM 756 C C . ASP A 1 101 ? 53.008 -24.940 53.7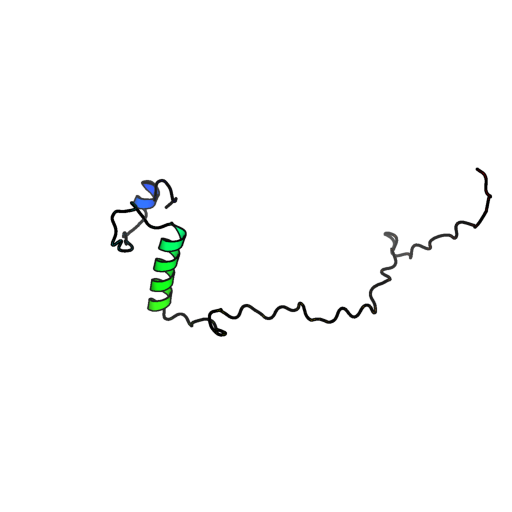30 1.00 45.31 101 ASP A C 1
ATOM 758 O O . ASP A 1 101 ? 53.667 -25.870 54.183 1.00 45.31 101 ASP A O 1
ATOM 762 N N . ASP A 1 102 ? 53.492 -24.118 52.787 1.00 50.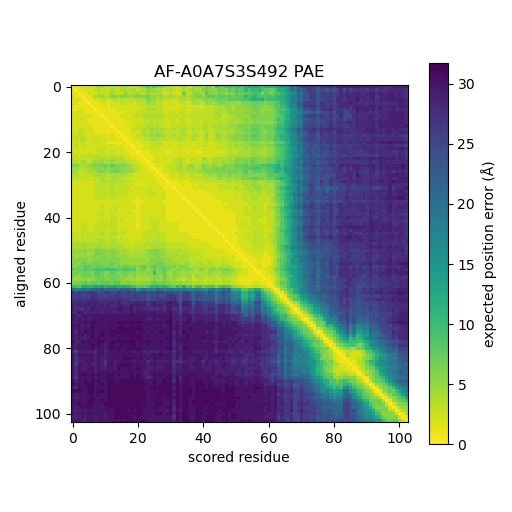47 102 ASP A N 1
ATOM 763 C CA . ASP A 1 102 ? 54.639 -23.215 53.025 1.00 50.47 102 ASP A CA 1
ATOM 764 C C . ASP A 1 102 ? 55.043 -22.396 51.770 1.00 50.47 102 ASP A C 1
ATOM 766 O O . ASP A 1 102 ? 55.047 -22.905 50.648 1.00 50.47 102 ASP A O 1
ATOM 770 N N . GLU A 1 103 ? 55.395 -21.132 52.059 1.00 50.06 103 GLU A N 1
ATOM 771 C CA . GLU A 1 103 ? 56.142 -20.078 51.316 1.00 50.06 103 GLU A CA 1
ATOM 772 C C . GLU A 1 103 ? 55.611 -19.465 50.000 1.00 50.06 103 GLU A C 1
ATOM 774 O O . GLU A 1 103 ? 55.697 -20.070 48.907 1.00 50.06 103 GLU A O 1
#

Radius of gyration: 32.33 Å; Cα contacts (8 Å, |Δi|>4): 32; chains: 1; bounding box: 70×64×71 Å